Protein AF-A0A529PE09-F1 (afdb_monomer_lite)

Radius of gyration: 13.62 Å; chains: 1; bounding box: 21×42×36 Å

Foldseek 3Di:
DDDALVNADQADWDFLCCCCCHVVVVPADSVNVVVCVVVVLADWDDDPPTTTDGSNRVVVSVPPDPPPDPDDD

Secondary structure (DSSP, 8-state):
----STT--TT--EEHHHIIIIISTTSS-HHHHHHHHHTT-S--EEETTEEEE-HHHHHHHTTSS--------

Sequence (73 aa):
MRRTREDLLDDDPITLQEASDLLLRGVVSVAALRSEIKRGNLIVERIGKNLYTSPAHEMRRRCLVPQKRVGSD

pLDDT: mean 79.64, std 15.23, range [44.22, 93.31]

Structure (mmCIF, N/CA/C/O backbone):
data_AF-A0A529PE09-F1
#
_entry.id   AF-A0A529PE09-F1
#
loop_
_atom_site.group_PDB
_atom_site.id
_atom_site.type_symbol
_atom_site.label_atom_id
_atom_site.label_alt_id
_atom_site.label_comp_id
_atom_site.label_asym_id
_atom_site.label_entity_id
_atom_site.label_seq_id
_atom_site.pdbx_PDB_ins_code
_atom_site.Cartn_x
_atom_site.Cartn_y
_atom_site.Cartn_z
_atom_site.occupancy
_atom_site.B_iso_or_equiv
_atom_site.auth_seq_id
_atom_site.auth_comp_id
_atom_site.auth_asym_id
_atom_site.auth_atom_id
_atom_site.pdbx_PDB_model_num
ATOM 1 N N . MET A 1 1 ? -3.509 10.791 -13.060 1.00 56.06 1 MET A N 1
ATOM 2 C CA . MET A 1 1 ? -3.548 9.431 -13.642 1.00 56.06 1 MET A CA 1
ATOM 3 C C . MET A 1 1 ? -3.740 8.441 -12.510 1.00 56.06 1 MET A C 1
ATOM 5 O O . MET A 1 1 ? -3.062 8.581 -11.501 1.00 56.06 1 MET A O 1
ATOM 9 N N . ARG A 1 2 ? -4.690 7.508 -12.625 1.00 72.00 2 ARG A N 1
ATOM 10 C CA . ARG A 1 2 ? -4.783 6.366 -11.704 1.00 72.00 2 ARG A CA 1
ATOM 11 C C . ARG A 1 2 ? -3.874 5.272 -12.257 1.00 72.00 2 ARG A C 1
ATOM 13 O O . ARG A 1 2 ? -4.053 4.912 -13.414 1.00 72.00 2 ARG A O 1
ATOM 20 N N . ARG A 1 3 ? -2.906 4.807 -11.464 1.00 80.81 3 ARG A N 1
ATOM 21 C CA . ARG A 1 3 ? -2.141 3.591 -11.773 1.00 80.81 3 ARG A CA 1
ATOM 22 C C . ARG A 1 3 ? -3.022 2.371 -11.510 1.00 80.81 3 ARG A C 1
ATOM 24 O O . ARG A 1 3 ? -3.841 2.403 -10.590 1.00 80.81 3 ARG A O 1
ATOM 31 N N . THR A 1 4 ? -2.864 1.334 -12.316 1.00 86.25 4 THR A N 1
ATOM 32 C CA . THR A 1 4 ? -3.478 0.013 -12.131 1.00 86.25 4 THR A CA 1
ATOM 33 C C . THR A 1 4 ? -2.454 -0.975 -11.569 1.00 86.25 4 THR A C 1
ATOM 35 O O . THR A 1 4 ? -1.289 -0.619 -11.384 1.00 86.25 4 THR A O 1
ATOM 38 N N . ARG A 1 5 ? -2.864 -2.207 -11.236 1.00 82.94 5 ARG A N 1
ATOM 39 C CA . ARG A 1 5 ? -1.918 -3.225 -10.740 1.00 82.94 5 ARG A CA 1
ATOM 40 C C . ARG A 1 5 ? -0.896 -3.588 -11.814 1.00 82.94 5 ARG A C 1
ATOM 42 O O . ARG A 1 5 ? 0.253 -3.872 -11.482 1.00 82.94 5 ARG A O 1
ATOM 49 N N . GLU A 1 6 ? -1.340 -3.608 -13.061 1.00 86.69 6 GLU A N 1
ATOM 50 C CA . GLU A 1 6 ? -0.594 -4.004 -14.249 1.00 86.69 6 GLU A CA 1
ATOM 51 C C . GLU A 1 6 ? 0.521 -3.004 -14.585 1.00 86.69 6 GLU A C 1
ATOM 53 O O . GLU A 1 6 ? 1.527 -3.388 -15.172 1.00 86.69 6 GLU A O 1
ATOM 58 N N . ASP A 1 7 ? 0.377 -1.751 -14.144 1.00 86.75 7 ASP A N 1
ATOM 59 C CA . ASP A 1 7 ? 1.373 -0.691 -14.334 1.00 86.75 7 ASP A CA 1
ATOM 60 C C . ASP A 1 7 ? 2.523 -0.738 -13.310 1.00 86.75 7 ASP A C 1
ATOM 62 O O . ASP A 1 7 ? 3.470 0.036 -13.429 1.00 86.75 7 ASP A O 1
ATOM 66 N N . LEU A 1 8 ? 2.422 -1.575 -12.267 1.00 86.94 8 LEU A N 1
ATOM 67 C CA . LEU A 1 8 ? 3.377 -1.608 -11.157 1.00 86.94 8 LEU A CA 1
ATOM 68 C C . LEU A 1 8 ? 4.414 -2.713 -11.334 1.00 86.94 8 LEU A C 1
ATOM 70 O O . LEU A 1 8 ? 4.074 -3.904 -11.336 1.00 86.94 8 LEU A O 1
ATOM 74 N N . LEU A 1 9 ? 5.681 -2.313 -11.356 1.00 88.62 9 LEU A N 1
ATOM 75 C CA . LEU A 1 9 ? 6.804 -3.222 -11.190 1.00 88.62 9 LEU A CA 1
ATOM 76 C C . LEU A 1 9 ? 6.961 -3.616 -9.719 1.00 88.62 9 LEU A C 1
ATOM 78 O O . LEU A 1 9 ? 6.548 -2.914 -8.797 1.00 88.62 9 LEU A O 1
ATOM 82 N N . ASP A 1 10 ? 7.585 -4.765 -9.500 1.00 85.19 10 ASP A N 1
ATOM 83 C CA . ASP A 1 10 ? 7.696 -5.401 -8.186 1.00 85.19 10 ASP A CA 1
ATOM 84 C C . ASP A 1 10 ? 8.465 -4.577 -7.140 1.00 85.19 10 ASP A C 1
ATOM 86 O O . ASP A 1 10 ? 8.207 -4.713 -5.938 1.00 85.19 10 ASP A O 1
ATOM 90 N N . ASP A 1 11 ? 9.349 -3.696 -7.605 1.00 85.88 11 ASP A N 1
ATOM 91 C CA . ASP A 1 11 ? 10.175 -2.813 -6.783 1.00 85.88 11 ASP A CA 1
ATOM 92 C C . ASP A 1 11 ? 9.705 -1.350 -6.818 1.00 85.88 11 ASP A C 1
ATOM 94 O O . ASP A 1 11 ? 10.323 -0.490 -6.190 1.00 85.88 11 ASP A O 1
ATOM 98 N N . ASP A 1 12 ? 8.595 -1.052 -7.505 1.00 89.31 12 ASP A N 1
ATOM 99 C CA . ASP A 1 12 ? 8.068 0.308 -7.547 1.00 89.31 12 ASP A CA 1
ATOM 100 C C . ASP A 1 12 ? 7.620 0.756 -6.149 1.00 89.31 12 ASP A C 1
ATOM 102 O O . ASP A 1 12 ? 6.855 0.047 -5.480 1.00 89.31 12 ASP A O 1
ATOM 106 N N . PRO A 1 13 ? 8.022 1.961 -5.701 1.00 90.00 13 PRO A N 1
ATOM 107 C CA . PRO A 1 13 ? 7.528 2.513 -4.457 1.00 90.00 13 PRO A CA 1
ATOM 108 C C . PRO A 1 13 ? 6.054 2.886 -4.620 1.00 90.00 13 PRO A C 1
ATOM 110 O O . PRO A 1 13 ? 5.670 3.742 -5.427 1.00 90.00 13 PRO A O 1
ATOM 113 N N . ILE A 1 14 ? 5.220 2.264 -3.798 1.00 92.44 14 ILE A N 1
ATOM 114 C CA . ILE A 1 14 ? 3.789 2.526 -3.719 1.00 92.44 14 ILE A CA 1
ATOM 115 C C . ILE A 1 14 ? 3.401 2.934 -2.307 1.00 92.44 14 ILE A C 1
ATOM 117 O O . ILE A 1 14 ? 3.965 2.480 -1.312 1.00 92.44 14 ILE A O 1
ATOM 121 N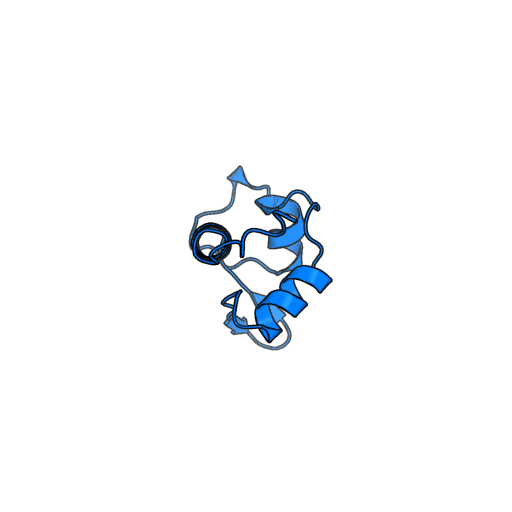 N . THR A 1 15 ? 2.420 3.818 -2.203 1.00 93.25 15 THR A N 1
ATOM 122 C CA . THR A 1 15 ? 1.859 4.212 -0.910 1.00 93.25 15 THR A CA 1
ATOM 123 C C . THR A 1 15 ? 1.062 3.068 -0.283 1.00 93.25 15 THR A C 1
ATOM 125 O O . THR A 1 15 ? 0.604 2.154 -0.966 1.00 93.25 15 THR A O 1
ATOM 128 N N . LEU A 1 16 ? 0.794 3.150 1.024 1.00 91.75 16 LEU A N 1
ATOM 129 C CA . LEU A 1 16 ? -0.105 2.189 1.683 1.00 91.75 16 LEU A CA 1
ATOM 130 C C . LEU A 1 16 ? -1.520 2.179 1.081 1.00 91.75 16 LEU A C 1
ATOM 132 O O . LEU A 1 16 ? -2.185 1.148 1.104 1.00 91.75 16 LEU A O 1
ATOM 136 N N . GLN A 1 17 ? -1.981 3.318 0.556 1.00 92.56 17 GLN A N 1
ATOM 137 C CA . GLN A 1 17 ? -3.278 3.408 -0.112 1.00 92.56 17 GLN A CA 1
ATOM 138 C C . GLN A 1 17 ? -3.263 2.624 -1.42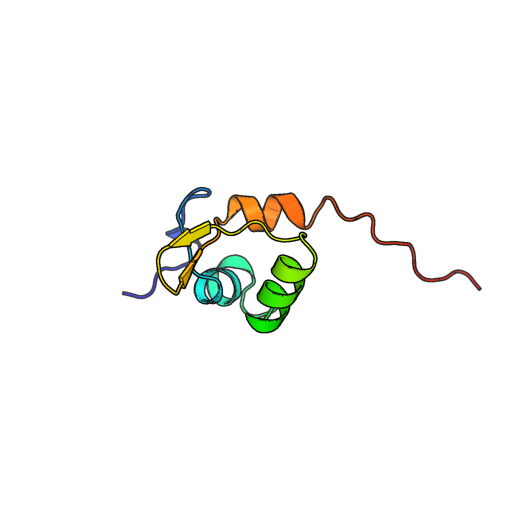8 1.00 92.56 17 GLN A C 1
ATOM 140 O O . GLN A 1 17 ? -4.143 1.806 -1.667 1.00 92.56 17 GLN A O 1
ATOM 145 N N . GLU A 1 18 ? -2.224 2.799 -2.244 1.00 92.38 18 GLU A N 1
ATOM 146 C CA . GLU A 1 18 ? -2.051 2.032 -3.482 1.00 92.38 18 GLU A CA 1
ATOM 147 C C . GLU A 1 18 ? -1.850 0.537 -3.207 1.00 92.38 18 GLU A C 1
ATOM 149 O O . GLU A 1 18 ? -2.404 -0.290 -3.923 1.00 92.38 18 GLU A O 1
ATOM 154 N N . ALA A 1 19 ? -1.130 0.168 -2.144 1.00 90.62 19 ALA A N 1
ATOM 155 C CA . ALA A 1 19 ? -0.994 -1.228 -1.733 1.00 90.62 19 ALA A CA 1
ATOM 156 C C . ALA A 1 19 ? -2.355 -1.847 -1.368 1.00 90.62 19 ALA A C 1
ATOM 158 O O . ALA A 1 19 ? -2.697 -2.930 -1.848 1.00 90.62 19 ALA A O 1
ATOM 159 N N . SER A 1 20 ? -3.159 -1.135 -0.570 1.00 91.12 20 SER A N 1
ATOM 160 C CA . SER A 1 20 ? -4.540 -1.515 -0.245 1.00 91.12 20 SER A CA 1
ATOM 161 C C . SER A 1 20 ? -5.369 -1.711 -1.514 1.00 91.12 20 SER A C 1
ATOM 163 O O . SER A 1 20 ? -5.956 -2.773 -1.714 1.00 91.12 20 SER A O 1
ATOM 165 N N . ASP A 1 21 ? -5.388 -0.718 -2.396 1.00 91.31 21 ASP A N 1
ATOM 166 C CA . ASP A 1 21 ? -6.366 -0.660 -3.479 1.00 91.31 21 ASP A CA 1
ATOM 167 C C . ASP A 1 21 ? -5.953 -1.499 -4.695 1.00 91.31 21 ASP A C 1
ATOM 169 O O . ASP A 1 21 ? -6.788 -2.191 -5.275 1.00 91.31 21 ASP A O 1
ATOM 173 N N . LEU A 1 22 ? -4.670 -1.479 -5.067 1.00 90.00 22 LEU A N 1
ATOM 174 C CA . LEU A 1 22 ? -4.166 -2.097 -6.298 1.00 90.00 22 LEU A CA 1
ATO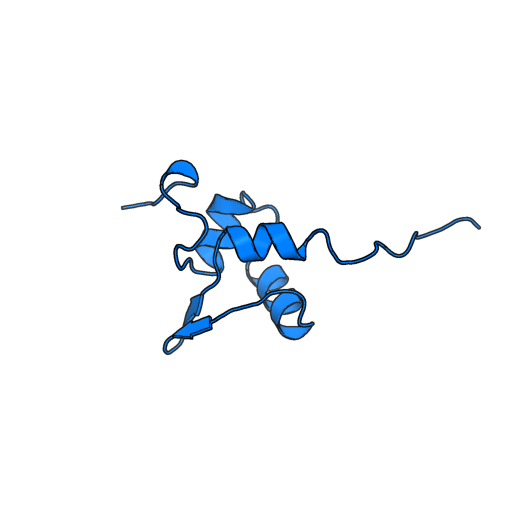M 175 C C . LEU A 1 22 ? -3.665 -3.525 -6.075 1.00 90.00 22 LEU A C 1
ATOM 177 O O . LEU A 1 22 ? -3.923 -4.402 -6.897 1.00 90.00 22 LEU A O 1
ATOM 181 N N . LEU A 1 23 ? -2.966 -3.786 -4.967 1.00 86.88 23 LEU A N 1
ATOM 182 C CA . LEU A 1 23 ? -2.412 -5.121 -4.703 1.00 86.88 23 LEU A CA 1
ATOM 183 C C . LEU A 1 23 ? -3.396 -6.012 -3.955 1.00 86.88 23 LEU A C 1
ATOM 185 O O . LEU A 1 23 ? -3.497 -7.208 -4.219 1.00 86.88 23 LEU A O 1
ATOM 189 N N . LEU A 1 24 ? -4.116 -5.418 -3.006 1.00 86.19 24 LEU A N 1
ATOM 190 C CA . LEU A 1 24 ? -4.976 -6.131 -2.067 1.00 86.19 24 LEU A CA 1
ATOM 191 C C . LEU A 1 24 ? -6.460 -5.930 -2.377 1.00 86.19 24 LEU A C 1
ATOM 193 O O . LEU A 1 24 ? -7.304 -6.450 -1.649 1.00 86.19 24 LEU A 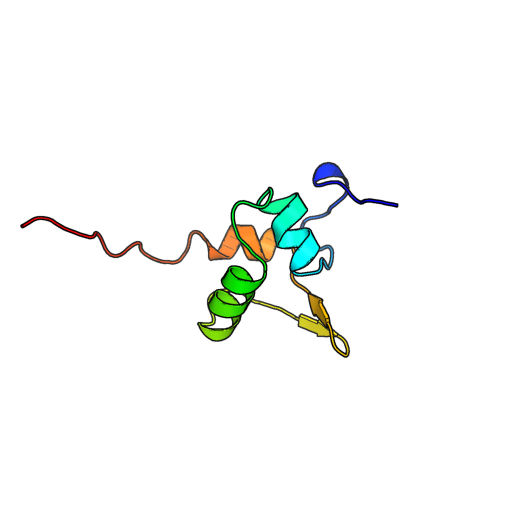O 1
ATOM 197 N N . ARG A 1 25 ? -6.774 -5.215 -3.468 1.00 86.56 25 ARG A N 1
ATOM 198 C CA . ARG A 1 25 ? -8.130 -4.983 -3.989 1.00 86.56 25 ARG A CA 1
ATOM 199 C C . ARG A 1 25 ? -9.101 -4.435 -2.934 1.00 86.56 25 ARG A C 1
ATOM 201 O O . ARG A 1 25 ? -10.280 -4.773 -2.936 1.00 86.56 25 ARG A O 1
ATOM 208 N N . GLY A 1 26 ? -8.593 -3.652 -1.984 1.00 86.81 26 GLY A N 1
ATOM 209 C CA . GLY A 1 26 ? -9.346 -3.094 -0.860 1.00 86.81 26 GLY A CA 1
ATOM 210 C C . GLY A 1 26 ? -9.717 -4.094 0.243 1.00 86.81 26 GLY A C 1
ATOM 211 O O . GLY A 1 26 ? -10.345 -3.701 1.222 1.00 86.81 26 GLY A O 1
ATOM 212 N N . VAL A 1 27 ? -9.318 -5.369 0.140 1.00 87.38 27 VAL A N 1
ATOM 213 C CA . VAL A 1 27 ? -9.605 -6.402 1.158 1.00 87.38 27 VAL A CA 1
ATOM 214 C C . VAL A 1 27 ? -8.880 -6.104 2.471 1.00 87.38 27 VAL A C 1
ATOM 216 O O . VAL A 1 27 ? -9.373 -6.417 3.553 1.00 87.38 27 VAL A O 1
ATOM 219 N N . VAL A 1 28 ? -7.703 -5.482 2.391 1.00 86.44 28 VAL A N 1
ATOM 220 C CA . VAL A 1 28 ? -6.921 -5.075 3.561 1.00 86.44 28 VAL A CA 1
ATOM 221 C C . VAL A 1 28 ? -6.814 -3.563 3.587 1.00 86.44 28 VAL A C 1
ATOM 223 O O . VAL A 1 28 ? -6.218 -2.962 2.700 1.00 86.44 28 VAL A O 1
ATOM 226 N N . SER A 1 29 ? -7.359 -2.960 4.640 1.00 91.31 29 SER A N 1
ATOM 227 C CA . SER A 1 29 ? -7.357 -1.510 4.808 1.00 91.31 29 SER A CA 1
ATOM 228 C C . SER A 1 29 ? -5.967 -0.957 5.135 1.00 91.31 29 SER A C 1
ATOM 230 O O . SER A 1 29 ? -5.120 -1.625 5.734 1.00 91.31 29 SER A O 1
ATOM 232 N N . VAL A 1 30 ? -5.761 0.334 4.865 1.00 92.00 30 VAL A N 1
ATOM 233 C CA . VAL A 1 30 ? -4.550 1.068 5.279 1.00 92.00 30 VAL A CA 1
ATOM 234 C C . VAL A 1 30 ? -4.310 0.981 6.793 1.00 92.00 30 VAL A C 1
ATOM 236 O O . VAL A 1 30 ? -3.166 0.931 7.242 1.00 92.00 30 VAL A O 1
ATOM 239 N N . ALA A 1 31 ? -5.371 0.938 7.604 1.00 93.31 31 ALA A N 1
ATOM 240 C CA . ALA A 1 31 ? -5.257 0.786 9.055 1.00 93.31 31 ALA A CA 1
ATOM 241 C C . ALA A 1 31 ? -4.710 -0.598 9.455 1.00 93.31 31 ALA A C 1
ATOM 243 O O . ALA A 1 31 ? -3.882 -0.695 10.367 1.00 93.31 31 ALA A O 1
ATOM 244 N N . ALA A 1 32 ? -5.119 -1.655 8.746 1.00 88.56 32 ALA A N 1
ATOM 245 C CA . ALA A 1 32 ? -4.565 -2.993 8.919 1.00 88.56 32 ALA A CA 1
ATOM 246 C C . ALA A 1 32 ? -3.087 -3.032 8.499 1.00 88.56 32 ALA A C 1
ATOM 248 O O . ALA A 1 32 ? -2.256 -3.468 9.292 1.00 88.56 32 ALA A O 1
ATOM 249 N N . LEU A 1 33 ? -2.727 -2.454 7.345 1.00 89.88 33 LEU A N 1
ATOM 250 C CA . LEU A 1 33 ? -1.321 -2.331 6.923 1.00 89.88 33 LEU A CA 1
ATOM 251 C C . LEU A 1 33 ? -0.474 -1.586 7.968 1.00 89.88 33 LEU A C 1
ATOM 253 O O . LEU A 1 33 ? 0.596 -2.049 8.351 1.00 89.88 33 LEU A O 1
ATOM 257 N N . ARG A 1 34 ? -0.979 -0.479 8.529 1.00 90.94 34 ARG A N 1
ATOM 258 C CA . ARG A 1 34 ? -0.313 0.242 9.632 1.00 90.94 34 ARG A CA 1
ATOM 259 C C . ARG A 1 34 ? -0.128 -0.612 10.884 1.00 90.94 34 ARG A C 1
ATOM 261 O O . ARG A 1 34 ? 0.873 -0.453 11.580 1.00 90.94 34 ARG A O 1
ATOM 268 N N . SER A 1 35 ? -1.079 -1.488 11.186 1.00 90.88 35 SER A N 1
ATOM 269 C CA . SER A 1 35 ? -0.973 -2.420 12.312 1.00 90.88 35 SER A CA 1
ATOM 270 C C . SER A 1 35 ? 0.111 -3.466 12.059 1.00 90.88 35 SER A C 1
ATOM 272 O O . SER A 1 35 ? 0.904 -3.743 12.954 1.00 90.88 35 SER A O 1
ATOM 274 N N . GLU A 1 36 ? 0.220 -3.969 10.830 1.00 87.62 36 GLU A N 1
ATOM 275 C CA . GLU A 1 36 ? 1.275 -4.904 10.432 1.00 87.62 36 GLU A CA 1
ATOM 276 C C . GLU A 1 36 ? 2.668 -4.255 10.426 1.00 87.62 36 GLU A C 1
ATOM 278 O O . GLU A 1 36 ? 3.631 -4.888 10.853 1.00 87.62 36 GLU A O 1
ATOM 283 N N . ILE A 1 37 ? 2.787 -2.969 10.068 1.00 89.94 37 ILE A N 1
ATOM 284 C CA . ILE A 1 37 ? 4.036 -2.196 10.234 1.00 89.94 37 ILE A CA 1
ATOM 285 C C . ILE A 1 37 ? 4.429 -2.133 11.710 1.00 89.94 37 ILE A C 1
ATOM 287 O O . ILE A 1 37 ? 5.565 -2.439 12.062 1.00 89.94 37 ILE A O 1
ATOM 291 N N . LYS A 1 38 ? 3.486 -1.777 12.595 1.00 88.44 38 LYS A N 1
ATOM 292 C CA . LYS A 1 38 ? 3.736 -1.716 14.046 1.00 88.44 38 LYS A CA 1
ATOM 293 C C . LYS A 1 38 ? 4.150 -3.070 14.627 1.00 88.44 38 LYS A C 1
ATOM 295 O O . LYS A 1 38 ? 4.939 -3.106 15.562 1.00 88.44 38 LYS A O 1
ATOM 300 N N . ARG A 1 39 ? 3.618 -4.167 14.081 1.00 86.06 39 ARG A N 1
ATOM 301 C CA . ARG A 1 39 ? 3.965 -5.548 14.458 1.00 86.06 39 ARG A CA 1
ATOM 302 C C . ARG A 1 39 ? 5.291 -6.027 13.859 1.00 86.06 39 ARG A C 1
ATOM 304 O O . ARG A 1 39 ? 5.744 -7.106 14.212 1.00 86.06 39 ARG A O 1
ATOM 311 N N . GLY A 1 40 ? 5.902 -5.254 12.958 1.00 85.19 40 GLY A N 1
ATOM 312 C CA . GLY A 1 40 ? 7.129 -5.633 12.255 1.00 85.19 40 GLY A CA 1
ATOM 313 C C . GLY A 1 40 ? 6.913 -6.605 11.091 1.00 85.19 40 GLY A C 1
ATOM 314 O O . GLY A 1 40 ? 7.892 -7.062 10.500 1.00 85.19 40 GLY A O 1
ATOM 315 N N . ASN A 1 41 ? 5.659 -6.880 10.717 1.00 83.12 41 ASN A N 1
ATOM 316 C CA . ASN A 1 41 ? 5.263 -7.813 9.656 1.00 83.12 41 ASN A CA 1
ATOM 317 C C . ASN A 1 41 ? 5.260 -7.180 8.264 1.00 83.12 41 ASN A C 1
ATOM 319 O O . ASN A 1 41 ? 5.421 -7.886 7.272 1.00 83.12 41 ASN A O 1
ATOM 323 N N . LEU A 1 42 ? 5.218 -5.849 8.169 1.00 85.38 42 LEU A N 1
ATOM 324 C CA . LEU A 1 42 ? 5.359 -5.121 6.908 1.00 85.38 42 LEU A CA 1
ATOM 325 C C . LEU A 1 42 ? 6.595 -4.208 6.914 1.00 85.38 42 LEU A C 1
ATOM 327 O O . LEU A 1 42 ? 6.771 -3.418 7.840 1.00 85.38 42 LEU A O 1
ATOM 331 N N . ILE A 1 43 ? 7.446 -4.334 5.887 1.00 85.75 43 ILE A N 1
ATOM 332 C CA . ILE A 1 43 ? 8.587 -3.432 5.665 1.00 85.75 43 ILE A CA 1
ATOM 333 C C . ILE A 1 43 ? 8.081 -2.230 4.880 1.00 85.75 43 ILE A C 1
ATOM 335 O O . ILE A 1 43 ? 7.401 -2.378 3.862 1.00 85.75 43 ILE A O 1
ATOM 339 N N . VAL A 1 44 ? 8.429 -1.048 5.372 1.00 90.38 44 VAL A N 1
ATOM 340 C CA . VAL A 1 44 ? 8.130 0.220 4.721 1.00 90.38 44 VAL A CA 1
ATOM 341 C C . VAL A 1 44 ? 9.331 1.136 4.767 1.00 90.38 44 VAL A C 1
ATOM 343 O O . VAL A 1 44 ? 10.107 1.128 5.723 1.00 90.38 44 VAL A O 1
ATOM 346 N N . GLU A 1 45 ? 9.415 1.986 3.760 1.00 89.56 45 GLU A N 1
ATOM 347 C CA . GLU A 1 45 ? 10.337 3.101 3.705 1.00 89.56 45 GLU A CA 1
ATOM 348 C C . GLU A 1 45 ? 9.573 4.389 3.990 1.00 89.56 45 GLU A C 1
ATOM 350 O O . GLU A 1 45 ? 8.471 4.626 3.482 1.00 89.56 45 GLU A O 1
ATOM 355 N N . ARG A 1 46 ? 10.144 5.242 4.840 1.00 90.19 46 ARG A N 1
ATOM 356 C CA . ARG A 1 46 ? 9.566 6.547 5.144 1.00 90.19 46 ARG A CA 1
ATOM 357 C C . ARG A 1 46 ? 10.286 7.613 4.337 1.00 90.19 46 ARG A C 1
ATOM 359 O O . ARG A 1 46 ? 11.444 7.910 4.608 1.00 90.19 46 ARG A O 1
ATOM 366 N N . ILE A 1 47 ? 9.563 8.243 3.417 1.00 87.81 47 ILE A N 1
ATOM 367 C CA . ILE A 1 47 ? 10.065 9.378 2.639 1.00 87.81 47 ILE A CA 1
ATOM 368 C C . ILE A 1 47 ? 9.210 10.594 3.001 1.00 87.81 47 ILE A C 1
ATOM 370 O O . ILE A 1 47 ? 8.018 10.683 2.686 1.00 87.81 47 ILE A O 1
ATOM 374 N N . GLY A 1 48 ? 9.810 11.514 3.760 1.00 87.81 48 GLY A N 1
ATOM 375 C CA . GLY A 1 48 ? 9.112 12.652 4.355 1.00 87.81 48 GLY A CA 1
ATOM 376 C C . GLY A 1 48 ? 8.008 12.226 5.336 1.00 87.81 48 GLY A C 1
ATOM 377 O O . GLY A 1 48 ? 8.258 11.578 6.359 1.00 87.81 48 GLY A O 1
ATOM 378 N N . LYS A 1 49 ? 6.764 12.629 5.046 1.00 86.38 49 LYS A N 1
ATOM 379 C CA . LYS A 1 49 ? 5.576 12.302 5.862 1.00 86.38 49 LYS A CA 1
ATOM 380 C C . LYS A 1 49 ? 4.855 11.026 5.413 1.00 86.38 49 LYS A C 1
ATOM 382 O O . LYS A 1 49 ? 3.967 10.567 6.128 1.00 86.38 49 LYS A O 1
ATOM 387 N N . ASN A 1 50 ? 5.244 10.455 4.275 1.00 87.25 50 ASN A N 1
ATOM 388 C CA . ASN A 1 50 ? 4.559 9.322 3.667 1.00 87.25 50 ASN A CA 1
ATOM 389 C C . ASN A 1 50 ? 5.323 8.016 3.909 1.00 87.25 50 ASN A C 1
ATOM 391 O O . ASN A 1 50 ? 6.543 8.008 4.087 1.00 87.25 50 ASN A O 1
ATOM 395 N N . LEU A 1 51 ? 4.569 6.918 3.929 1.00 90.62 51 LEU A N 1
ATOM 396 C CA . LEU A 1 51 ? 5.084 5.558 4.029 1.00 90.62 51 LEU A CA 1
ATOM 397 C C . LEU A 1 51 ? 4.885 4.868 2.687 1.00 90.62 51 LEU A C 1
ATOM 399 O O . LEU A 1 51 ? 3.776 4.896 2.141 1.00 90.62 51 LEU A O 1
ATOM 403 N N . TYR A 1 52 ? 5.953 4.245 2.210 1.00 90.88 52 TYR A N 1
ATOM 404 C CA . TYR A 1 52 ? 5.993 3.514 0.959 1.00 90.88 52 TYR A CA 1
ATOM 405 C C . TYR A 1 52 ? 6.357 2.059 1.221 1.00 90.88 52 TYR A C 1
ATOM 407 O O . TYR A 1 52 ? 7.088 1.741 2.157 1.00 90.88 52 TYR A O 1
ATOM 415 N N . THR A 1 53 ? 5.826 1.174 0.397 1.00 90.75 53 THR A N 1
ATOM 416 C CA . THR A 1 53 ? 6.216 -0.231 0.310 1.00 90.75 53 THR A CA 1
ATOM 417 C C . THR A 1 53 ? 6.379 -0.592 -1.163 1.00 90.75 53 THR A C 1
ATOM 419 O O . THR A 1 53 ? 6.168 0.261 -2.023 1.00 90.75 53 THR A O 1
ATOM 422 N N . SER A 1 54 ? 6.754 -1.831 -1.461 1.00 89.69 54 SER A N 1
ATOM 423 C CA . SER A 1 54 ? 6.796 -2.334 -2.834 1.00 89.69 54 SER A CA 1
ATOM 424 C C . SER A 1 54 ? 5.905 -3.567 -2.986 1.00 89.69 54 SER A C 1
ATOM 426 O O . SER A 1 54 ? 5.704 -4.302 -2.006 1.00 89.69 54 SER A O 1
ATOM 428 N N . PRO A 1 55 ? 5.363 -3.831 -4.189 1.00 83.44 55 PRO A N 1
ATOM 429 C CA . PRO A 1 55 ? 4.512 -4.993 -4.417 1.00 83.44 55 PRO A CA 1
ATOM 430 C C . PRO A 1 55 ? 5.130 -6.315 -3.986 1.00 83.44 55 PRO A C 1
ATOM 432 O O . PRO A 1 55 ? 4.465 -7.150 -3.363 1.00 83.44 55 PRO A O 1
ATOM 435 N N . ALA A 1 56 ? 6.423 -6.486 -4.233 1.00 77.88 56 ALA A N 1
ATOM 436 C CA . ALA A 1 56 ? 7.083 -7.720 -3.878 1.00 77.88 56 ALA A CA 1
ATOM 437 C C . ALA A 1 56 ? 7.323 -7.861 -2.362 1.00 77.88 56 ALA A C 1
ATOM 439 O O . ALA A 1 56 ? 7.340 -8.982 -1.853 1.00 77.88 56 ALA A O 1
ATOM 440 N N . HIS A 1 57 ? 7.436 -6.771 -1.592 1.00 69.00 57 HIS A N 1
ATOM 441 C CA . HIS A 1 57 ? 7.504 -6.851 -0.125 1.00 69.00 57 HIS A CA 1
ATOM 442 C C . HIS A 1 57 ? 6.193 -7.333 0.512 1.00 69.00 57 HIS A C 1
ATOM 444 O O . HIS A 1 57 ? 6.233 -8.158 1.430 1.00 69.00 57 HIS A O 1
ATOM 450 N N . GLU A 1 58 ? 5.047 -6.880 0.002 1.00 66.94 58 GLU A N 1
ATOM 451 C CA . GLU A 1 58 ? 3.721 -7.308 0.472 1.00 66.94 58 GLU A CA 1
ATOM 452 C C . GLU A 1 58 ? 3.472 -8.798 0.202 1.00 66.94 58 GLU A C 1
ATOM 454 O O . GLU A 1 58 ? 2.996 -9.529 1.077 1.00 66.94 58 GLU A O 1
ATOM 459 N N . MET A 1 59 ? 3.840 -9.276 -0.992 1.00 60.91 59 MET A N 1
ATOM 460 C CA . MET A 1 59 ? 3.645 -10.678 -1.375 1.00 60.91 59 MET A CA 1
ATOM 461 C C . MET A 1 59 ? 4.602 -11.622 -0.639 1.00 60.91 59 MET A C 1
ATOM 463 O O . MET A 1 59 ? 4.193 -12.700 -0.209 1.00 60.91 59 MET A O 1
ATOM 467 N N . ARG A 1 60 ? 5.861 -11.214 -0.425 1.00 58.25 60 ARG A N 1
ATOM 468 C CA . ARG A 1 60 ? 6.878 -12.064 0.218 1.00 58.25 60 ARG A CA 1
ATOM 469 C C . ARG A 1 60 ? 6.671 -12.240 1.727 1.00 58.25 60 ARG A C 1
ATOM 471 O O . ARG A 1 60 ? 7.019 -13.292 2.257 1.00 58.25 60 ARG A O 1
ATOM 478 N N . ARG A 1 61 ? 6.093 -11.262 2.441 1.00 54.44 61 ARG A N 1
ATOM 479 C CA . ARG A 1 61 ? 5.944 -11.336 3.914 1.00 54.44 61 ARG A CA 1
ATOM 480 C C . ARG A 1 61 ? 4.652 -11.989 4.402 1.00 54.44 61 ARG A C 1
ATOM 482 O O . ARG A 1 61 ? 4.652 -12.558 5.491 1.00 54.44 61 ARG A O 1
ATOM 489 N N . ARG A 1 62 ? 3.586 -12.023 3.592 1.00 52.66 62 ARG A N 1
ATOM 490 C CA . ARG A 1 62 ? 2.339 -12.740 3.940 1.00 52.66 62 ARG A CA 1
ATOM 491 C C . ARG A 1 62 ? 2.482 -14.261 3.993 1.00 52.66 62 ARG A C 1
ATOM 493 O O . ARG A 1 62 ? 1.634 -14.916 4.589 1.00 52.66 62 ARG A O 1
ATOM 500 N N . CYS A 1 63 ? 3.550 -14.815 3.427 1.00 48.56 63 CYS A N 1
ATOM 501 C CA . CYS A 1 63 ? 3.775 -16.260 3.393 1.00 48.56 63 CYS A CA 1
ATOM 502 C C . CYS A 1 63 ? 4.729 -16.783 4.479 1.00 48.56 63 CYS A C 1
ATOM 504 O O . CYS A 1 63 ? 4.928 -17.991 4.554 1.00 48.56 63 CYS A O 1
ATOM 506 N N . LEU A 1 64 ? 5.314 -15.922 5.322 1.00 52.50 64 LEU A N 1
ATOM 507 C CA . LEU A 1 64 ? 6.295 -16.350 6.333 1.00 52.50 64 LEU A CA 1
ATOM 508 C C . LEU A 1 64 ? 5.764 -16.369 7.767 1.00 52.50 64 LEU A C 1
ATOM 510 O O . LEU A 1 64 ? 6.479 -16.816 8.659 1.00 52.50 64 LEU A O 1
ATOM 514 N N . VAL A 1 65 ? 4.529 -15.925 8.014 1.00 54.69 65 VAL A N 1
ATOM 515 C CA . VAL A 1 65 ? 3.908 -16.104 9.331 1.00 54.69 65 VAL A CA 1
ATOM 516 C C . VAL A 1 65 ? 3.347 -17.526 9.387 1.00 54.69 65 VAL A C 1
ATOM 518 O O . VAL A 1 65 ? 2.414 -17.824 8.637 1.00 54.69 65 VAL A O 1
ATOM 521 N N . PRO A 1 66 ? 3.850 -18.420 10.260 1.00 50.81 66 PRO A N 1
ATOM 522 C CA . PRO A 1 66 ? 3.169 -19.676 10.517 1.00 50.81 66 PRO A CA 1
ATOM 523 C C . PRO A 1 66 ? 1.802 -19.310 11.092 1.00 50.81 66 PRO A C 1
ATOM 525 O O . PRO A 1 66 ? 1.720 -18.742 12.184 1.00 50.81 66 PRO A O 1
ATOM 528 N N . GLN A 1 67 ? 0.720 -19.588 10.362 1.00 55.69 67 GLN A N 1
ATOM 529 C CA . GLN A 1 67 ? -0.604 -19.558 10.966 1.00 55.69 67 GLN A CA 1
ATOM 530 C C . GLN A 1 67 ? -0.566 -20.544 12.133 1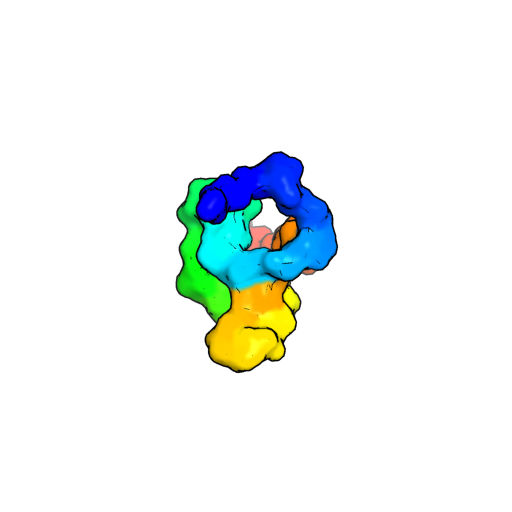.00 55.69 67 GLN A C 1
ATOM 532 O O . GLN A 1 67 ? -0.458 -21.756 11.937 1.00 55.69 67 GLN A O 1
ATOM 537 N N . LYS A 1 68 ? -0.595 -20.025 13.364 1.00 50.44 68 LYS A N 1
ATOM 538 C CA . LYS A 1 68 ? -0.811 -20.851 14.548 1.00 50.44 68 LYS A CA 1
ATOM 539 C C . LYS A 1 68 ? -2.155 -21.534 14.307 1.00 50.44 68 LYS A C 1
ATOM 541 O O . LYS A 1 68 ? -3.166 -20.841 14.222 1.00 50.44 68 LYS A O 1
ATOM 546 N N . ARG A 1 69 ? -2.151 -22.856 14.096 1.00 49.66 69 ARG A N 1
ATOM 547 C CA . ARG A 1 69 ? -3.377 -23.643 13.920 1.00 49.66 69 ARG A CA 1
ATOM 548 C C . ARG A 1 69 ? -4.285 -23.335 15.108 1.00 49.66 69 ARG A C 1
ATOM 550 O O . ARG A 1 69 ? -3.937 -23.651 16.243 1.00 49.66 69 ARG A O 1
ATOM 557 N N . VAL A 1 70 ? -5.395 -22.655 14.853 1.00 51.78 70 VAL A N 1
ATOM 558 C CA . VAL A 1 70 ? -6.433 -22.438 15.855 1.00 51.78 70 VAL A CA 1
ATOM 559 C C . VAL A 1 70 ? -7.301 -23.692 15.857 1.00 51.78 70 VAL A C 1
ATOM 561 O O . VAL A 1 70 ? -7.980 -23.956 14.872 1.00 51.78 70 VAL A O 1
ATOM 564 N N . GLY A 1 71 ? -7.245 -24.444 16.959 1.00 50.78 71 GLY A N 1
ATOM 565 C CA . GLY A 1 71 ? -8.285 -25.384 17.383 1.00 5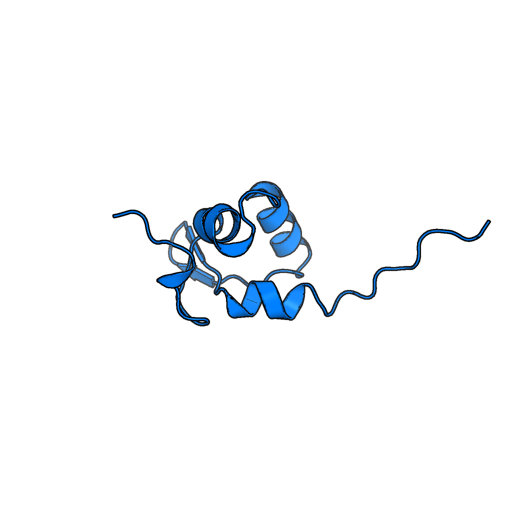0.78 71 GLY A CA 1
ATOM 566 C C . GLY A 1 71 ? -8.188 -26.825 16.869 1.00 50.78 71 GLY A C 1
ATOM 567 O O . GLY A 1 71 ? -8.561 -27.138 15.743 1.00 50.78 71 GLY A O 1
ATOM 568 N N . SER A 1 72 ? -7.816 -27.743 17.754 1.00 44.22 72 SER A N 1
ATOM 569 C CA . SER A 1 72 ? -8.646 -28.929 17.985 1.00 44.22 72 SER A CA 1
ATOM 570 C C . SER A 1 72 ? -8.848 -28.997 19.493 1.00 44.22 72 SER A C 1
ATOM 572 O O . SER A 1 72 ? -7.862 -29.023 20.231 1.00 44.22 72 SER A O 1
ATOM 574 N N . ASP A 1 73 ? -10.108 -28.837 19.887 1.00 48.34 73 ASP A N 1
ATOM 575 C CA . ASP A 1 73 ? -10.637 -29.140 21.219 1.00 48.34 73 ASP A CA 1
ATOM 576 C C . ASP A 1 73 ? -10.549 -30.658 21.450 1.00 48.34 73 ASP A C 1
ATOM 578 O O . ASP A 1 73 ? -10.802 -31.400 20.465 1.00 48.34 73 ASP A O 1
#